Protein AF-A0A6N7X0Z9-F1 (afdb_monomer_lite)

Radius of g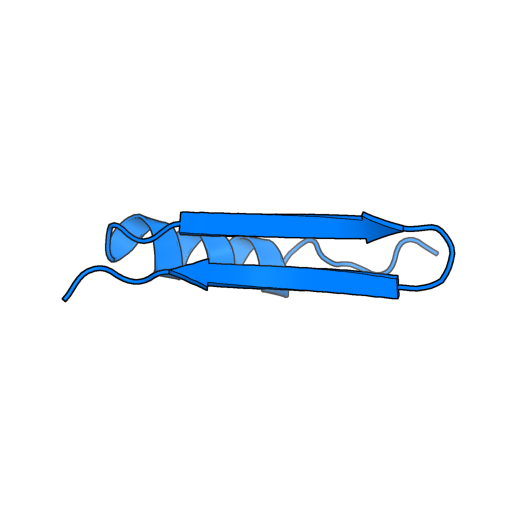yration: 11.73 Å; chains: 1; bounding box: 25×19×30 Å

pLDDT: mean 85.89, std 14.82, range [38.38, 96.31]

Foldseek 3Di:
DPPCPPPVVVVVQVVLVVQVKDWDWDDDPVDIDIDIDGDD

Secondary structure (DSSP, 8-state):
----HHHHHHHHHHHHHHTT-EEEEEE-SS-EEEEEE---

Structure (mmCIF, N/CA/C/O backbone):
data_AF-A0A6N7X0Z9-F1
#
_entry.id   AF-A0A6N7X0Z9-F1
#
loop_
_atom_site.group_PDB
_atom_site.id
_atom_site.type_symbol
_atom_site.label_atom_id
_atom_site.label_alt_id
_atom_site.label_comp_id
_atom_site.label_asym_id
_atom_site.label_entity_id
_atom_site.label_seq_id
_atom_site.pdbx_PDB_ins_code
_atom_site.Cartn_x
_atom_site.Cartn_y
_atom_site.Cartn_z
_atom_site.occupancy
_atom_site.B_iso_or_equiv
_atom_site.auth_seq_id
_atom_site.auth_comp_id
_atom_site.auth_asym_id
_atom_site.auth_atom_id
_atom_site.pdbx_PDB_model_num
ATOM 1 N N . MET A 1 1 ? 17.197 -12.571 -9.946 1.00 38.38 1 MET A N 1
ATOM 2 C CA . MET A 1 1 ? 17.267 -12.354 -8.486 1.00 38.38 1 MET A CA 1
ATOM 3 C C . MET A 1 1 ? 16.044 -11.545 -8.087 1.00 38.38 1 MET A C 1
ATOM 5 O O . MET A 1 1 ? 16.002 -10.356 -8.363 1.00 38.38 1 MET A O 1
ATOM 9 N N . VAL A 1 2 ? 15.005 -12.195 -7.559 1.00 47.25 2 VAL A N 1
ATOM 10 C CA . VAL A 1 2 ? 13.829 -11.491 -7.029 1.00 47.25 2 VAL A CA 1
ATOM 11 C C . VAL A 1 2 ? 14.222 -11.016 -5.638 1.00 47.25 2 VAL A C 1
ATOM 13 O O . VAL A 1 2 ? 14.400 -11.838 -4.743 1.00 47.25 2 VAL A O 1
ATOM 16 N N . GLY A 1 3 ? 14.435 -9.709 -5.473 1.00 51.97 3 GLY A N 1
ATOM 17 C CA . GLY A 1 3 ? 14.551 -9.113 -4.146 1.00 51.97 3 GLY A CA 1
ATOM 18 C C . GLY A 1 3 ? 13.329 -9.537 -3.339 1.00 51.97 3 GLY A C 1
ATOM 19 O O . GLY A 1 3 ? 12.194 -9.330 -3.767 1.00 51.97 3 GLY A O 1
ATOM 20 N N . GLN A 1 4 ? 13.556 -10.233 -2.231 1.00 58.91 4 GLN A N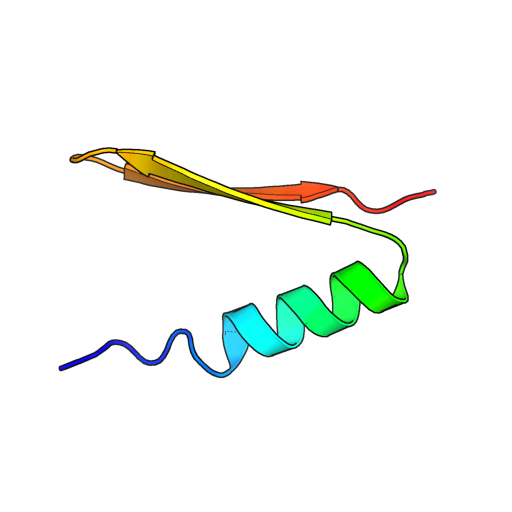 1
ATOM 21 C CA . GLN A 1 4 ? 12.518 -10.870 -1.434 1.00 58.91 4 GLN A CA 1
ATOM 22 C C . GLN A 1 4 ? 11.723 -9.802 -0.664 1.00 58.91 4 GLN A C 1
ATOM 24 O O . GLN A 1 4 ? 11.829 -9.678 0.550 1.00 58.91 4 GLN A O 1
ATOM 29 N N . PHE A 1 5 ? 10.852 -9.065 -1.358 1.00 58.41 5 PHE A N 1
ATOM 30 C CA . PHE A 1 5 ? 9.772 -8.281 -0.742 1.00 58.41 5 PHE A CA 1
ATOM 31 C C . PHE A 1 5 ? 8.826 -9.164 0.104 1.00 58.41 5 PHE A C 1
ATOM 33 O O . PHE A 1 5 ? 7.972 -8.653 0.823 1.00 58.41 5 PHE A O 1
ATOM 40 N N . GLY A 1 6 ? 8.983 -10.492 0.041 1.00 66.62 6 GLY A N 1
ATOM 41 C CA . GLY A 1 6 ? 8.061 -11.483 0.584 1.00 66.62 6 GLY A CA 1
ATOM 42 C C . GLY A 1 6 ? 7.935 -11.557 2.106 1.00 66.62 6 GLY A C 1
ATOM 43 O O . GLY A 1 6 ? 6.960 -12.152 2.548 1.00 66.62 6 GLY A O 1
ATOM 44 N N . ILE A 1 7 ? 8.845 -10.978 2.906 1.00 77.25 7 ILE A N 1
ATOM 45 C CA . ILE A 1 7 ? 8.714 -10.973 4.384 1.00 77.25 7 ILE A CA 1
ATOM 46 C C . ILE A 1 7 ? 8.453 -9.570 4.933 1.00 77.25 7 ILE A C 1
ATOM 48 O O . ILE A 1 7 ? 7.527 -9.381 5.711 1.00 77.25 7 ILE A O 1
ATOM 52 N N . GLY A 1 8 ? 9.237 -8.568 4.530 1.00 84.94 8 GLY A N 1
ATOM 53 C CA . GLY A 1 8 ? 9.091 -7.218 5.085 1.00 84.94 8 GLY A CA 1
ATOM 54 C C . GLY A 1 8 ? 7.739 -6.585 4.750 1.00 84.94 8 GLY A C 1
ATOM 55 O O . GLY A 1 8 ? 7.056 -6.072 5.633 1.00 84.94 8 GLY A O 1
ATOM 56 N N . LEU A 1 9 ? 7.320 -6.668 3.483 1.00 87.50 9 LEU A N 1
ATOM 57 C CA . LEU A 1 9 ? 6.064 -6.066 3.034 1.00 87.50 9 LEU A CA 1
ATOM 58 C C . LEU A 1 9 ? 4.840 -6.884 3.464 1.00 87.50 9 LEU A C 1
ATOM 60 O O . LEU A 1 9 ? 3.793 -6.303 3.743 1.00 87.50 9 LEU A O 1
ATOM 64 N N . SER A 1 10 ? 4.963 -8.212 3.546 1.00 87.75 10 SER A N 1
ATOM 65 C CA . SER A 1 10 ? 3.887 -9.081 4.040 1.00 87.75 10 SER A CA 1
ATOM 66 C C . SER A 1 10 ? 3.659 -8.885 5.539 1.00 87.75 10 SER A C 1
ATOM 68 O O . SER A 1 10 ? 2.521 -8.673 5.944 1.0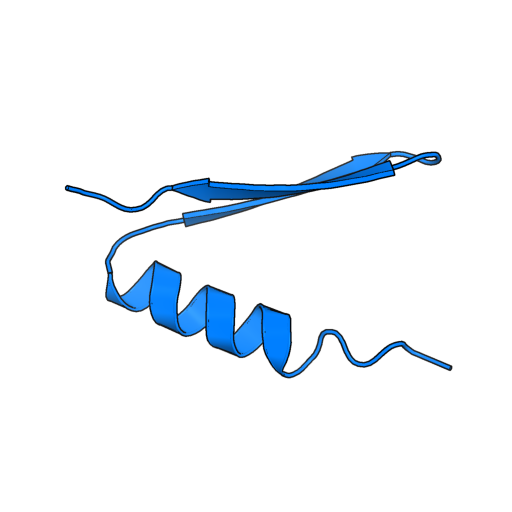0 87.75 10 SER A O 1
ATOM 70 N N . LEU A 1 11 ? 4.730 -8.821 6.340 1.00 90.06 11 LEU A N 1
ATOM 71 C CA . LEU A 1 11 ? 4.642 -8.489 7.761 1.00 90.06 11 LEU A CA 1
ATOM 72 C C . LEU A 1 11 ? 4.053 -7.093 7.971 1.00 90.06 11 LEU A C 1
ATOM 74 O O . LEU A 1 11 ? 3.153 -6.927 8.791 1.00 90.06 11 LEU A O 1
ATOM 78 N N . ALA A 1 12 ? 4.533 -6.094 7.223 1.00 90.94 12 ALA A N 1
ATOM 79 C CA . ALA A 1 12 ? 3.986 -4.746 7.301 1.00 90.94 12 ALA A CA 1
ATOM 80 C C . ALA A 1 12 ? 2.484 -4.763 6.997 1.00 90.94 12 ALA A C 1
ATOM 82 O O . ALA A 1 12 ? 1.697 -4.278 7.803 1.00 90.94 12 ALA A O 1
ATOM 83 N N . LYS A 1 13 ? 2.066 -5.389 5.889 1.00 91.00 13 LYS A N 1
ATOM 84 C CA . LYS A 1 13 ? 0.651 -5.517 5.518 1.00 91.00 13 LYS A CA 1
ATOM 85 C C . LYS A 1 13 ? -0.179 -6.170 6.625 1.00 91.00 13 LYS A C 1
ATOM 87 O O . LYS A 1 13 ? -1.272 -5.679 6.909 1.00 91.00 13 LYS A O 1
ATOM 92 N N . ASP A 1 14 ? 0.325 -7.226 7.255 1.00 92.88 14 ASP A N 1
ATOM 93 C CA . ASP A 1 14 ? -0.368 -7.914 8.346 1.00 92.88 14 ASP A CA 1
ATOM 94 C C . ASP A 1 14 ? -0.554 -7.008 9.566 1.00 92.88 14 ASP A C 1
ATOM 96 O O . ASP A 1 14 ? -1.662 -6.915 10.095 1.00 92.88 14 ASP A O 1
ATOM 100 N N . VAL A 1 15 ? 0.500 -6.306 9.993 1.00 93.06 15 VAL A N 1
ATOM 101 C CA . VAL A 1 15 ? 0.437 -5.343 11.106 1.00 93.06 15 VAL A CA 1
ATOM 102 C C . VAL A 1 15 ? -0.578 -4.244 10.793 1.00 93.06 15 VAL A C 1
ATOM 104 O O . VAL A 1 15 ? -1.497 -4.005 11.571 1.00 93.06 15 VAL A O 1
ATOM 107 N N . ILE A 1 16 ? -0.463 -3.630 9.618 1.00 94.12 16 ILE A N 1
ATOM 108 C CA . ILE A 1 16 ? -1.326 -2.539 9.153 1.00 94.12 16 ILE A CA 1
ATOM 109 C C . ILE A 1 16 ? -2.795 -2.975 9.140 1.00 94.12 16 ILE A C 1
ATOM 111 O O . ILE A 1 16 ? -3.647 -2.288 9.697 1.00 94.12 16 ILE A O 1
ATOM 115 N N . THR A 1 17 ? -3.083 -4.146 8.567 1.00 93.38 17 THR A N 1
ATOM 116 C CA . THR A 1 17 ? -4.447 -4.685 8.460 1.00 93.38 17 THR A CA 1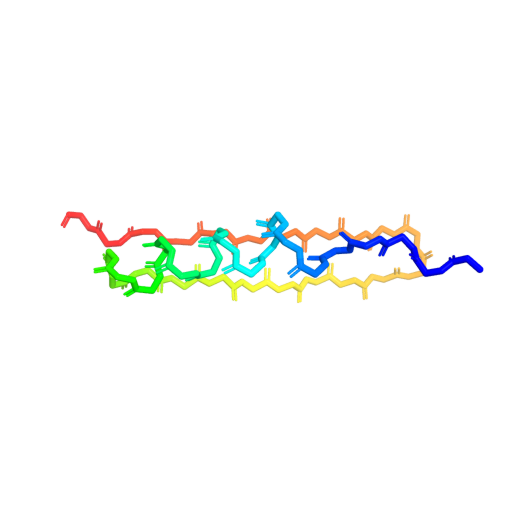
ATOM 117 C C . THR A 1 17 ? -5.028 -5.017 9.835 1.00 93.38 17 THR A C 1
ATOM 119 O O . THR A 1 17 ? -6.195 -4.731 10.090 1.00 93.38 17 THR A O 1
ATOM 122 N N . ARG A 1 18 ? -4.228 -5.579 10.754 1.00 94.06 18 ARG A N 1
ATOM 123 C CA . ARG A 1 18 ? -4.663 -5.859 12.137 1.00 94.06 18 ARG A CA 1
ATOM 124 C C . ARG A 1 18 ? -5.009 -4.594 12.911 1.00 94.06 18 ARG A C 1
ATOM 126 O O . ARG A 1 18 ? -5.897 -4.632 13.754 1.00 94.06 18 ARG A O 1
ATOM 133 N N . HIS A 1 19 ? -4.337 -3.491 12.606 1.00 93.94 19 HIS A N 1
ATOM 134 C CA . HIS A 1 19 ? -4.669 -2.183 13.152 1.00 93.94 19 HIS A CA 1
ATOM 135 C C . HIS A 1 19 ? -5.821 -1.496 12.409 1.00 93.94 19 HIS A C 1
ATOM 137 O O . HIS A 1 19 ? -6.106 -0.356 12.725 1.00 93.94 19 HIS A O 1
ATOM 143 N N . GLY A 1 20 ? -6.492 -2.141 11.445 1.00 94.81 20 GLY A N 1
ATOM 144 C CA . GLY A 1 20 ? -7.577 -1.538 10.656 1.00 94.81 20 GLY A CA 1
ATOM 145 C C . GLY A 1 20 ? -7.101 -0.517 9.616 1.00 94.81 20 GLY A C 1
ATOM 146 O O . GLY A 1 20 ? -7.901 0.251 9.087 1.00 94.81 20 GLY A O 1
ATOM 147 N N . GLY A 1 21 ? -5.797 -0.480 9.348 1.00 95.62 21 GLY A N 1
ATOM 148 C CA . GLY A 1 21 ? -5.170 0.386 8.363 1.00 95.62 21 GLY A CA 1
ATOM 149 C C . GLY A 1 21 ? -5.150 -0.195 6.956 1.00 95.62 21 GLY A C 1
ATOM 150 O O . GLY A 1 21 ? -5.575 -1.322 6.700 1.00 95.62 21 GLY A O 1
ATOM 151 N N . THR A 1 22 ? -4.604 0.582 6.027 1.00 95.19 22 THR A N 1
ATOM 152 C CA . THR A 1 22 ? -4.458 0.217 4.617 1.00 95.19 22 THR A CA 1
ATOM 153 C C . THR A 1 22 ? -3.053 0.527 4.113 1.00 95.19 22 THR A C 1
ATOM 155 O O . THR A 1 22 ? -2.379 1.438 4.594 1.00 95.19 22 THR A O 1
ATOM 158 N N . ILE A 1 23 ? -2.601 -0.251 3.130 1.00 92.62 23 ILE A N 1
ATOM 159 C CA . ILE A 1 23 ? -1.355 -0.010 2.401 1.00 92.62 23 ILE A CA 1
ATOM 160 C C . ILE A 1 23 ? -1.650 0.058 0.904 1.00 92.62 23 ILE A C 1
ATOM 162 O O . ILE A 1 23 ? -2.308 -0.827 0.357 1.00 92.62 23 ILE A O 1
ATOM 166 N N . ALA A 1 24 ? -1.159 1.104 0.248 1.00 93.75 24 ALA A N 1
ATOM 167 C CA . ALA A 1 24 ? -1.255 1.310 -1.191 1.00 93.75 24 ALA A CA 1
ATOM 168 C C . ALA A 1 24 ? 0.145 1.422 -1.803 1.00 93.75 24 ALA A C 1
ATOM 170 O O . ALA A 1 24 ? 1.077 1.907 -1.161 1.00 93.75 24 ALA A O 1
ATOM 171 N N . VAL A 1 25 ? 0.287 0.981 -3.052 1.00 93.81 25 VAL A N 1
ATOM 172 C CA . VAL A 1 25 ? 1.517 1.128 -3.833 1.00 93.81 25 VAL A CA 1
ATOM 173 C C . VAL A 1 25 ? 1.216 1.951 -5.074 1.00 93.81 25 VAL A C 1
ATOM 175 O O . VAL A 1 25 ? 0.245 1.691 -5.782 1.00 93.81 25 VAL A O 1
ATOM 178 N N . ASN A 1 26 ? 2.056 2.943 -5.326 1.00 94.62 26 ASN A N 1
ATOM 179 C CA . ASN A 1 26 ? 2.096 3.668 -6.580 1.00 94.62 26 ASN A CA 1
ATOM 180 C C . ASN A 1 26 ? 3.501 3.493 -7.160 1.00 94.62 26 ASN A C 1
ATOM 182 O O . ASN A 1 26 ? 4.488 3.794 -6.488 1.00 94.62 26 ASN A O 1
ATOM 186 N N . SER A 1 27 ? 3.593 2.940 -8.365 1.00 92.12 27 SER A N 1
ATOM 187 C CA . SER A 1 27 ? 4.865 2.720 -9.038 1.00 92.12 27 SER A CA 1
ATOM 188 C C . SER A 1 27 ? 4.790 3.222 -10.467 1.00 92.12 27 SER A C 1
ATOM 190 O O . SER A 1 27 ? 3.950 2.765 -11.235 1.00 92.1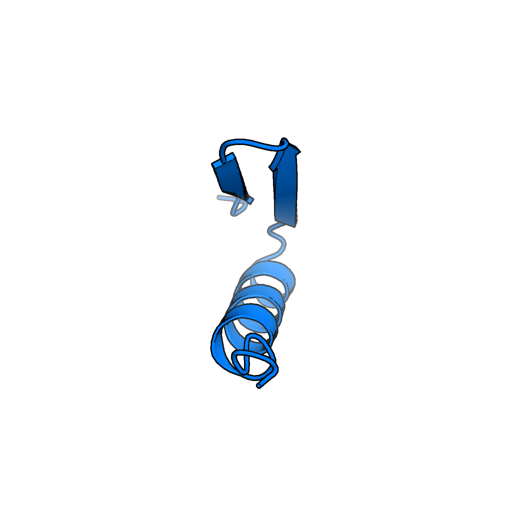2 27 SER A O 1
ATOM 192 N N . ASP A 1 28 ? 5.742 4.075 -10.810 1.00 94.19 28 ASP A N 1
ATOM 193 C CA . ASP A 1 28 ? 6.036 4.534 -12.159 1.00 94.19 28 ASP A CA 1
ATOM 194 C C . ASP A 1 28 ? 7.412 4.006 -12.594 1.00 94.19 28 ASP A C 1
ATOM 196 O O . ASP A 1 28 ? 8.113 3.335 -11.831 1.00 94.19 28 ASP A O 1
ATOM 200 N N . VAL A 1 29 ? 7.816 4.322 -13.827 1.00 95.19 29 VAL A N 1
ATOM 201 C CA . VAL A 1 29 ? 9.087 3.862 -14.422 1.00 95.19 29 VAL A CA 1
ATOM 202 C C . VAL A 1 29 ? 10.309 4.317 -13.613 1.00 95.19 29 VAL A C 1
ATOM 204 O O . VAL A 1 29 ? 11.305 3.603 -13.547 1.00 95.19 29 VAL A O 1
ATOM 207 N N . GLU A 1 30 ? 10.231 5.483 -12.970 1.00 96.31 30 GLU A N 1
ATOM 208 C CA . GLU A 1 30 ? 11.356 6.086 -12.243 1.00 96.31 30 GLU A CA 1
ATOM 209 C C . GLU A 1 30 ? 11.293 5.869 -10.725 1.00 96.31 30 GLU A C 1
ATOM 211 O O . GLU A 1 30 ? 12.292 6.057 -10.029 1.00 96.31 30 GLU A O 1
ATOM 216 N N . LYS A 1 31 ? 10.122 5.506 -10.181 1.00 94.50 31 LYS A N 1
ATOM 217 C CA . LYS A 1 31 ? 9.902 5.516 -8.732 1.00 94.50 31 LYS A CA 1
ATOM 218 C C . LYS A 1 31 ? 8.796 4.570 -8.291 1.00 94.50 31 LYS A C 1
ATOM 220 O O . LYS A 1 31 ? 7.719 4.542 -8.868 1.00 94.50 31 LYS A O 1
ATOM 225 N N . THR A 1 32 ? 9.019 3.921 -7.153 1.00 92.94 32 THR A N 1
ATOM 226 C CA . THR A 1 32 ? 7.986 3.207 -6.396 1.00 92.94 32 THR A CA 1
ATOM 227 C C . THR A 1 32 ? 7.782 3.887 -5.044 1.00 92.94 32 THR A C 1
ATOM 229 O O . THR A 1 32 ? 8.743 4.184 -4.336 1.00 92.94 32 THR A O 1
ATOM 232 N N . SER A 1 33 ? 6.528 4.137 -4.677 1.00 94.31 33 SER A N 1
ATOM 233 C CA . SER A 1 33 ? 6.109 4.728 -3.404 1.00 94.31 33 SER A CA 1
ATOM 234 C C . SER A 1 33 ? 5.066 3.838 -2.735 1.00 94.31 33 SER A C 1
ATOM 236 O O . SER A 1 33 ? 4.125 3.377 -3.378 1.00 94.31 33 SER A O 1
ATOM 238 N N . PHE A 1 34 ? 5.218 3.627 -1.429 1.00 93.50 34 PHE A N 1
ATOM 239 C CA . PHE A 1 34 ? 4.243 2.928 -0.595 1.00 93.50 34 PHE A CA 1
ATOM 240 C C . PHE A 1 34 ? 3.611 3.930 0.369 1.00 93.50 34 PHE A C 1
ATOM 242 O O . PHE A 1 34 ? 4.322 4.693 1.024 1.00 93.50 34 PHE A O 1
ATOM 249 N N . THR A 1 35 ? 2.286 3.921 0.466 1.00 94.69 35 THR A N 1
ATOM 250 C CA . THR A 1 35 ? 1.518 4.798 1.354 1.00 94.69 35 THR A CA 1
ATOM 251 C C . THR A 1 35 ? 0.758 3.948 2.358 1.00 94.69 35 THR A C 1
ATOM 253 O O . THR A 1 35 ? 0.018 3.047 1.972 1.00 94.69 35 THR A O 1
ATOM 256 N N . LEU A 1 36 ? 0.950 4.240 3.643 1.00 93.38 36 LEU A N 1
ATOM 257 C CA . LEU A 1 36 ? 0.288 3.584 4.766 1.00 93.38 36 LEU A CA 1
ATOM 258 C C . LEU A 1 36 ? -0.683 4.562 5.436 1.00 93.38 36 LEU A C 1
ATOM 260 O O . LEU A 1 36 ? -0.306 5.685 5.762 1.00 93.38 36 LEU A O 1
ATOM 264 N N . THR A 1 37 ? -1.906 4.112 5.694 1.00 94.56 37 THR A N 1
ATOM 265 C CA . THR A 1 37 ? -2.865 4.753 6.598 1.00 94.56 37 THR A CA 1
ATOM 266 C C . THR A 1 37 ? -3.168 3.833 7.779 1.00 94.56 37 THR A C 1
ATOM 268 O O . THR A 1 37 ? -3.503 2.672 7.573 1.00 94.56 37 THR A O 1
ATOM 271 N N . LEU A 1 38 ? -3.078 4.337 9.009 1.00 92.06 38 LEU A N 1
ATOM 272 C CA . LEU A 1 38 ? -3.563 3.656 10.214 1.00 92.06 38 LEU A CA 1
ATOM 273 C C . LEU A 1 38 ? -4.782 4.426 10.746 1.00 92.06 38 LEU A C 1
ATOM 275 O O . LEU A 1 38 ? -4.742 5.659 10.736 1.00 92.06 38 LEU A O 1
ATOM 279 N N . PRO A 1 39 ? -5.863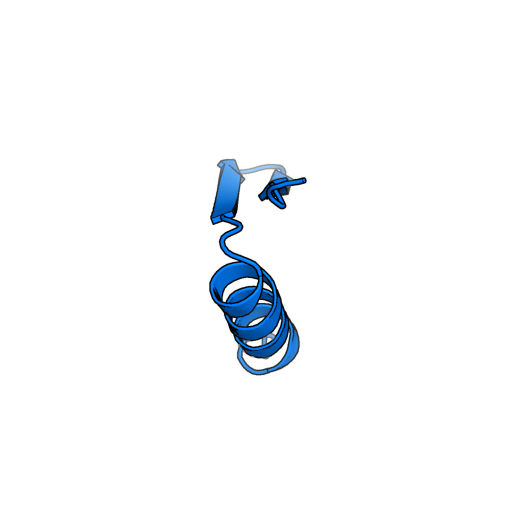 3.751 11.172 1.00 83.31 39 PRO A N 1
ATOM 280 C CA . PRO A 1 39 ? -6.947 4.406 11.889 1.00 83.31 39 PRO A CA 1
ATOM 281 C C . PRO A 1 39 ? -6.464 4.840 13.282 1.00 83.31 39 PRO A C 1
ATOM 283 O O . PRO A 1 39 ? -5.456 4.336 13.783 1.00 83.31 39 PRO A O 1
ATOM 286 N N . HIS A 1 40 ? -7.164 5.821 13.853 1.00 71.56 40 HIS A N 1
ATOM 287 C CA . HIS A 1 40 ? -6.838 6.446 15.137 1.00 71.56 40 HIS A CA 1
ATOM 288 C C . HIS A 1 40 ? -7.007 5.479 16.320 1.00 71.56 40 HIS A C 1
ATOM 290 O O . HIS A 1 40 ? -7.966 4.677 16.293 1.00 71.56 40 HIS A O 1
#

Sequence (40 aa):
MVGQFGIGLSLAKDVITRHGGTIAVNSDVEKTSFTLTLPH

Organism: Streptococcus alactolyticus (NCBI:txid29389)

InterPro domains:
  IPR003594 Histidine kinase/HSP90-like ATPase domain [PF02518] (3-39)
  IPR004358 Signal transduction histidine kinase-related protein, C-terminal [PR00344] (3-21)
  IPR004358 Signal transduction histidine kinase-related protein, C-terminal [PR00344] (26-39)
  IPR036890 Histidine kinase/HSP90-like ATPase superfamily [G3DSA:3.30.565.10] (1-40)
  IPR036890 Histidine kinase/HSP90-like ATPase superfamily [SSF55874] (4-39)